Protein AF-A0A8J2JCA8-F1 (afdb_monomer_lite)

InterPro domains:
  IPR040655 TIAM1, CC-Ex domain [PF18385] (1-93)
  IPR043537 Tiam1/Tiam2/Protein still life [PTHR46001] (1-135)

Sequence (147 aa):
DGKLRHMAELQRSVVADPETRQQLAQQIGSWEENIERLHCEQFRLRCYMASLQGGELPNPKSLLSHISRTTKNTLNRLGVFTVSSFHAFVCARSPSLLSNLLAGRGATKRRAPLLSRSNSASSRRSLHASQERENDRTAKISLPDNQ

Secondary structure (DSSP, 8-state):
-HHHHHHHHHHHHH---HHHHHHHHHHHHHHHHHHHHHHHHHHHHHHHHHHHHTPPPPPHHHHHTT--HHHHHHHHHTT--SHHHHHHHHHHH-HHHHHHHHS---S-----------------------------------PPPP-

Structure (mmCIF, N/CA/C/O backbone):
data_AF-A0A8J2JCA8-F1
#
_entry.id   AF-A0A8J2JCA8-F1
#
loop_
_atom_site.group_PDB
_atom_site.id
_atom_site.type_symbol
_atom_site.label_atom_id
_atom_site.label_alt_id
_atom_site.label_comp_id
_atom_site.label_asym_id
_atom_site.label_entity_id
_atom_site.label_seq_id
_atom_site.pdbx_PDB_ins_code
_atom_site.Cartn_x
_atom_site.Cartn_y
_atom_site.Cartn_z
_atom_site.occupancy
_atom_site.B_iso_or_equiv
_atom_site.auth_seq_id
_atom_site.auth_comp_id
_atom_site.auth_asym_id
_atom_site.auth_atom_id
_atom_site.pdbx_PDB_model_num
ATOM 1 N N . ASP A 1 1 ? 14.020 -2.661 1.545 1.00 85.50 1 ASP A N 1
ATOM 2 C CA . ASP A 1 1 ? 13.054 -2.309 0.479 1.00 85.50 1 ASP A CA 1
ATOM 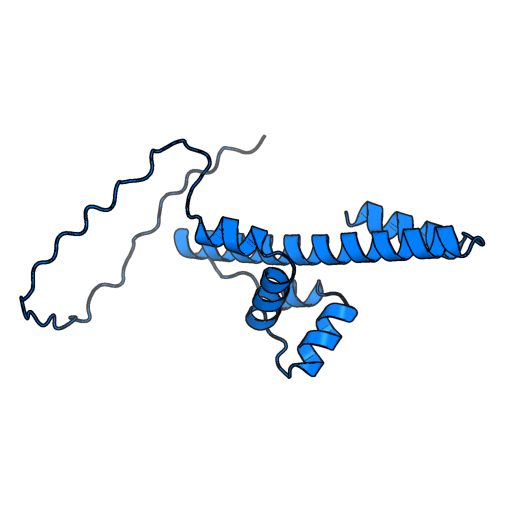3 C C . ASP A 1 1 ? 13.118 -0.854 0.058 1.00 85.50 1 ASP A C 1
ATOM 5 O O . ASP A 1 1 ? 13.470 -0.623 -1.085 1.00 85.50 1 ASP A O 1
ATOM 9 N N . GLY A 1 2 ? 12.903 0.133 0.940 1.00 91.12 2 GLY A N 1
ATOM 10 C CA . GLY A 1 2 ? 12.995 1.556 0.549 1.00 91.12 2 GLY A CA 1
ATOM 11 C C . GLY A 1 2 ? 14.322 1.941 -0.128 1.00 91.12 2 GLY A C 1
ATOM 12 O O . GLY A 1 2 ? 14.319 2.555 -1.190 1.00 91.12 2 GLY A O 1
ATOM 13 N N . LYS A 1 3 ? 15.457 1.489 0.427 1.00 95.38 3 LYS A N 1
ATOM 14 C CA . LYS A 1 3 ? 16.787 1.684 -0.182 1.00 95.38 3 LYS A CA 1
ATOM 15 C C . LYS A 1 3 ? 16.946 0.959 -1.527 1.00 95.38 3 LYS A C 1
ATOM 17 O O . LYS A 1 3 ? 17.521 1.523 -2.447 1.00 95.38 3 LYS A O 1
ATOM 22 N N . LEU A 1 4 ? 16.424 -0.266 -1.642 1.00 94.25 4 LEU A N 1
ATOM 23 C CA . LEU A 1 4 ? 16.509 -1.078 -2.866 1.00 94.25 4 LEU A CA 1
ATOM 24 C C . LEU A 1 4 ? 15.677 -0.466 -3.995 1.00 94.25 4 LEU A C 1
ATOM 26 O O . LEU A 1 4 ? 16.174 -0.311 -5.104 1.00 94.25 4 LEU A O 1
ATOM 30 N N . ARG A 1 5 ? 14.453 -0.025 -3.679 1.00 95.19 5 ARG A N 1
ATOM 31 C CA . ARG A 1 5 ? 13.599 0.735 -4.591 1.00 95.19 5 ARG A CA 1
ATOM 32 C C . ARG A 1 5 ? 14.311 1.986 -5.094 1.00 95.19 5 ARG A C 1
ATOM 34 O O . ARG A 1 5 ? 14.391 2.180 -6.300 1.00 95.19 5 ARG A O 1
ATOM 41 N N . HIS A 1 6 ? 14.855 2.799 -4.188 1.00 96.00 6 HIS A N 1
ATOM 42 C CA . HIS A 1 6 ? 15.554 4.026 -4.568 1.00 96.00 6 HIS A CA 1
ATOM 43 C C . HIS A 1 6 ? 16.774 3.746 -5.459 1.00 96.00 6 HIS A C 1
ATOM 45 O O . HIS A 1 6 ? 16.980 4.408 -6.472 1.00 96.00 6 HIS A O 1
ATOM 51 N N . MET A 1 7 ? 17.552 2.715 -5.128 1.00 96.88 7 MET A N 1
ATOM 52 C CA . MET A 1 7 ? 18.688 2.286 -5.942 1.00 96.88 7 MET A CA 1
ATOM 53 C C . MET A 1 7 ? 18.254 1.856 -7.352 1.00 96.88 7 MET A C 1
ATOM 55 O O . MET A 1 7 ? 18.874 2.263 -8.330 1.00 96.88 7 MET A O 1
ATOM 59 N N . ALA A 1 8 ? 17.167 1.094 -7.480 1.00 94.50 8 ALA A N 1
ATOM 60 C CA . ALA A 1 8 ? 16.643 0.693 -8.783 1.00 94.50 8 ALA A CA 1
ATOM 61 C C . ALA A 1 8 ? 16.052 1.864 -9.581 1.00 94.50 8 ALA A C 1
ATOM 63 O O . ALA A 1 8 ? 16.166 1.883 -10.804 1.00 94.50 8 ALA A O 1
ATOM 64 N N . GLU A 1 9 ? 15.463 2.865 -8.920 1.00 95.00 9 GLU A N 1
ATOM 65 C CA . GLU A 1 9 ? 15.026 4.109 -9.569 1.00 95.00 9 GLU A CA 1
ATOM 66 C C . GLU A 1 9 ? 16.211 4.863 -10.188 1.00 95.00 9 GLU A C 1
ATOM 68 O O . GLU A 1 9 ? 16.111 5.307 -11.334 1.00 95.00 9 GLU A O 1
ATOM 73 N N . LEU A 1 10 ? 17.334 4.950 -9.464 1.00 96.94 10 LEU A N 1
ATOM 74 C CA . LEU A 1 10 ? 18.577 5.546 -9.964 1.00 96.94 10 LEU A CA 1
ATOM 75 C C . LEU A 1 10 ? 19.174 4.738 -11.121 1.00 96.94 10 LEU A C 1
ATOM 77 O O . LEU A 1 10 ? 19.602 5.314 -12.113 1.00 96.94 10 LEU A O 1
ATOM 81 N N . GLN A 1 11 ? 19.175 3.406 -11.040 1.00 95.62 11 GLN A N 1
ATOM 82 C CA . GLN A 1 11 ? 19.667 2.573 -12.141 1.00 95.62 11 GLN A CA 1
ATOM 83 C C . GLN A 1 11 ? 18.779 2.695 -13.383 1.00 95.62 11 GLN A C 1
ATOM 85 O O . GLN A 1 11 ? 19.275 2.855 -14.496 1.00 95.62 11 GLN A O 1
ATOM 90 N N . ARG A 1 12 ? 17.453 2.699 -13.214 1.00 94.50 12 ARG A N 1
ATOM 91 C CA . ARG A 1 12 ? 16.506 2.781 -14.333 1.00 94.50 12 ARG A CA 1
ATOM 92 C C . ARG A 1 12 ? 16.648 4.077 -15.140 1.00 94.50 12 ARG A C 1
ATOM 94 O O . ARG A 1 12 ? 16.303 4.074 -16.319 1.00 94.50 12 ARG A O 1
ATOM 101 N N . SER A 1 13 ? 17.118 5.173 -14.537 1.00 94.88 13 SER A N 1
ATOM 102 C CA . SER A 1 13 ? 17.298 6.450 -15.245 1.00 94.88 13 SER A CA 1
ATOM 103 C C . SER A 1 13 ? 18.523 6.475 -16.163 1.00 94.88 13 SER A C 1
ATOM 105 O O . SER A 1 13 ? 18.533 7.260 -17.109 1.00 94.88 13 SER A O 1
ATOM 107 N N . VAL A 1 14 ? 19.516 5.608 -15.925 1.00 97.00 14 VAL A N 1
ATOM 108 C CA . VAL A 1 14 ? 20.779 5.568 -16.686 1.00 97.00 14 VAL A CA 1
ATOM 109 C C . VAL A 1 14 ? 20.905 4.360 -17.616 1.00 97.00 14 VAL A C 1
ATOM 111 O O . VAL A 1 14 ? 21.719 4.379 -18.535 1.00 97.00 14 VAL A O 1
ATOM 114 N N . VAL A 1 15 ? 20.108 3.307 -17.414 1.00 96.06 15 VAL A N 1
ATOM 115 C CA . VAL A 1 15 ? 20.115 2.123 -18.287 1.00 96.06 15 VAL A CA 1
ATOM 116 C C . VAL A 1 15 ? 19.475 2.456 -19.640 1.00 96.06 15 VAL A C 1
ATOM 118 O O . VAL A 1 15 ? 18.363 2.984 -19.700 1.00 96.06 15 VAL A O 1
ATOM 121 N N . ALA A 1 16 ? 20.173 2.124 -20.731 1.00 94.88 16 ALA A N 1
ATOM 122 C CA . ALA A 1 16 ? 19.692 2.309 -22.103 1.00 94.88 16 ALA A CA 1
ATOM 123 C C . ALA A 1 16 ? 18.875 1.112 -22.618 1.00 94.88 16 ALA A C 1
ATOM 125 O O . ALA A 1 16 ? 17.918 1.305 -23.366 1.00 94.88 16 ALA A O 1
ATOM 126 N N . ASP A 1 17 ? 19.233 -0.103 -22.194 1.00 97.31 17 ASP A N 1
ATOM 127 C CA . ASP A 1 17 ? 18.579 -1.338 -22.623 1.00 97.31 17 ASP A CA 1
ATOM 128 C C . ASP A 1 17 ? 17.095 -1.377 -22.191 1.00 97.31 17 ASP A C 1
ATOM 130 O O . ASP A 1 17 ? 16.799 -1.282 -20.991 1.00 97.31 17 ASP A O 1
ATOM 134 N N . PRO A 1 18 ? 16.141 -1.488 -23.137 1.00 95.50 18 PRO A N 1
ATOM 135 C CA . PRO A 1 18 ? 14.715 -1.439 -22.825 1.00 95.50 18 PRO A CA 1
ATOM 136 C C . PRO A 1 18 ? 14.244 -2.622 -21.972 1.00 95.50 18 PRO A C 1
ATOM 138 O O . PRO A 1 18 ? 13.379 -2.431 -21.113 1.00 95.50 18 PRO A O 1
ATOM 141 N N . GLU A 1 19 ? 14.817 -3.813 -22.158 1.00 97.00 19 GLU A N 1
ATOM 142 C CA . GLU A 1 19 ? 14.423 -5.012 -21.414 1.00 97.00 19 GLU A CA 1
ATOM 143 C C . GLU A 1 19 ? 14.811 -4.889 -19.935 1.00 97.00 19 GLU A C 1
ATOM 145 O O . GLU A 1 19 ? 13.966 -5.007 -19.043 1.00 97.00 19 GLU A O 1
ATOM 150 N N . THR A 1 20 ? 16.062 -4.519 -19.663 1.00 95.50 20 THR A N 1
ATOM 151 C CA . THR A 1 20 ? 16.560 -4.273 -18.304 1.00 95.50 20 THR A CA 1
ATOM 152 C C . THR A 1 20 ? 15.791 -3.136 -17.624 1.00 95.50 20 THR A C 1
ATOM 154 O O . THR A 1 20 ? 15.425 -3.238 -16.450 1.00 95.50 20 THR A O 1
ATOM 157 N N . ARG A 1 21 ? 15.466 -2.052 -18.348 1.00 96.44 21 ARG A N 1
ATOM 158 C CA . ARG A 1 21 ? 14.619 -0.968 -17.808 1.00 96.44 21 ARG A CA 1
ATOM 159 C C . ARG A 1 21 ? 13.243 -1.470 -17.380 1.00 96.44 21 ARG A C 1
ATOM 161 O O . ARG A 1 21 ? 12.724 -1.010 -16.358 1.00 96.44 21 ARG A O 1
ATOM 168 N N . GLN A 1 22 ? 12.642 -2.370 -18.155 1.00 96.38 22 GLN A N 1
ATOM 169 C CA . GLN A 1 22 ? 11.344 -2.954 -17.837 1.00 96.38 22 GLN A CA 1
ATOM 170 C C . GLN A 1 22 ? 11.427 -3.864 -16.608 1.00 96.38 22 GLN A C 1
ATOM 172 O O . GLN A 1 22 ? 10.585 -3.748 -15.716 1.00 96.38 22 GLN A O 1
ATOM 177 N N . GLN A 1 23 ? 12.459 -4.703 -16.511 1.00 96.31 23 GLN A N 1
ATOM 178 C CA . GLN A 1 23 ? 12.700 -5.544 -15.334 1.00 96.31 23 GLN A CA 1
ATOM 179 C C . GLN A 1 23 ? 12.868 -4.696 -14.061 1.00 96.31 23 GLN A C 1
ATOM 181 O O . GLN A 1 23 ? 12.203 -4.945 -13.054 1.00 96.31 23 GLN A O 1
ATOM 186 N N . LEU A 1 24 ? 13.662 -3.619 -14.123 1.00 95.94 24 LEU A N 1
ATOM 187 C CA . LEU A 1 24 ? 13.808 -2.667 -13.014 1.00 95.94 24 LEU A CA 1
ATOM 188 C C . LEU A 1 24 ? 12.472 -2.011 -12.644 1.00 95.94 24 LEU A C 1
ATOM 190 O O . LEU A 1 24 ? 12.168 -1.849 -11.464 1.00 95.94 24 LEU A O 1
ATOM 194 N N . ALA A 1 25 ? 11.641 -1.650 -13.629 1.00 95.38 25 ALA A N 1
ATOM 195 C CA . ALA A 1 25 ? 10.319 -1.086 -13.367 1.00 95.38 25 ALA A CA 1
ATOM 196 C C . ALA A 1 25 ? 9.395 -2.070 -12.628 1.00 95.38 25 ALA A C 1
ATOM 198 O O . ALA A 1 25 ? 8.685 -1.657 -11.711 1.00 95.38 25 ALA A O 1
ATOM 199 N N . GLN A 1 26 ? 9.437 -3.356 -12.981 1.00 95.56 26 GLN A N 1
ATOM 200 C CA . GLN A 1 26 ? 8.686 -4.399 -12.280 1.00 95.56 26 GLN A CA 1
ATOM 201 C C . GLN A 1 26 ? 9.183 -4.584 -10.841 1.00 95.56 26 GLN A C 1
ATOM 203 O O . GLN A 1 26 ? 8.373 -4.646 -9.915 1.00 95.56 26 GLN A O 1
ATOM 208 N N . GLN A 1 27 ? 10.504 -4.600 -10.627 1.00 96.38 27 GLN A N 1
ATOM 209 C CA . GLN A 1 27 ? 11.078 -4.696 -9.282 1.00 96.38 27 GLN A CA 1
ATOM 210 C C . GLN A 1 27 ? 10.691 -3.503 -8.402 1.00 96.38 27 GLN A C 1
ATOM 212 O O . GLN A 1 27 ? 10.246 -3.709 -7.270 1.00 96.38 27 GLN A O 1
ATOM 217 N N . ILE A 1 28 ? 10.780 -2.277 -8.936 1.00 96.00 28 ILE A N 1
ATOM 218 C CA . ILE A 1 28 ? 10.325 -1.047 -8.266 1.00 96.00 28 ILE A CA 1
ATOM 219 C C . ILE A 1 28 ? 8.868 -1.188 -7.828 1.00 96.00 28 ILE A C 1
ATOM 221 O O . ILE A 1 28 ? 8.577 -0.951 -6.657 1.00 96.00 28 ILE A O 1
ATOM 225 N N . GLY A 1 29 ? 7.982 -1.630 -8.727 1.00 94.94 29 GLY A N 1
ATOM 226 C CA . GLY A 1 29 ? 6.576 -1.872 -8.402 1.00 94.94 29 GLY A CA 1
ATOM 227 C C . GLY A 1 29 ? 6.411 -2.872 -7.255 1.00 94.94 29 GLY A C 1
ATOM 228 O O . GLY A 1 29 ? 5.716 -2.585 -6.285 1.00 94.94 29 GLY A O 1
ATOM 229 N N . SER A 1 30 ? 7.126 -4.001 -7.294 1.00 93.94 30 SER A N 1
ATOM 230 C CA . SER A 1 30 ? 7.049 -5.005 -6.222 1.00 93.94 30 SER A CA 1
ATOM 231 C C . SER A 1 30 ? 7.484 -4.458 -4.854 1.00 93.94 30 SER A C 1
ATOM 233 O O . SER A 1 30 ? 6.844 -4.737 -3.838 1.00 93.94 30 SER A O 1
ATOM 235 N N . TRP A 1 31 ? 8.535 -3.628 -4.810 1.00 95.50 31 TRP A N 1
ATOM 236 C CA . TRP A 1 31 ? 8.985 -3.005 -3.567 1.00 95.50 31 TRP A CA 1
ATOM 237 C C . TRP A 1 31 ? 8.026 -1.917 -3.092 1.00 95.50 31 TRP A C 1
ATOM 239 O O . TRP A 1 31 ? 7.808 -1.808 -1.888 1.00 95.50 31 TRP A O 1
ATOM 249 N N . GLU A 1 32 ? 7.437 -1.125 -3.994 1.00 95.50 32 GLU A N 1
ATOM 250 C CA . GLU A 1 32 ? 6.378 -0.169 -3.644 1.00 95.50 32 GLU A CA 1
ATOM 251 C C . GLU A 1 32 ? 5.205 -0.880 -2.966 1.00 95.50 32 GLU A C 1
ATOM 253 O O . GLU A 1 32 ? 4.772 -0.477 -1.885 1.00 95.50 32 GLU A O 1
ATOM 258 N N . GLU A 1 33 ? 4.745 -1.984 -3.552 1.00 94.00 33 GLU A N 1
ATOM 259 C CA . GLU A 1 33 ? 3.670 -2.789 -2.990 1.00 94.00 33 GLU A CA 1
ATOM 260 C C . GLU A 1 33 ? 4.029 -3.391 -1.627 1.00 94.00 33 GLU A C 1
ATOM 262 O O . GLU A 1 33 ? 3.203 -3.382 -0.708 1.00 94.00 33 GLU A O 1
ATOM 267 N N . ASN A 1 34 ? 5.262 -3.882 -1.467 1.00 94.50 34 ASN A N 1
ATOM 268 C CA . ASN A 1 34 ? 5.701 -4.446 -0.196 1.00 94.50 34 ASN A CA 1
ATOM 269 C C . ASN A 1 34 ? 5.836 -3.376 0.898 1.00 94.50 34 ASN A C 1
ATOM 271 O O . ASN A 1 34 ? 5.454 -3.603 2.045 1.00 94.50 34 ASN A O 1
ATOM 275 N N . ILE A 1 35 ? 6.326 -2.184 0.555 1.00 95.12 35 ILE A N 1
ATOM 276 C CA . ILE A 1 35 ? 6.416 -1.054 1.487 1.00 95.12 35 ILE A CA 1
ATOM 277 C C . ILE A 1 35 ? 5.018 -0.632 1.958 1.00 95.12 35 ILE A C 1
ATOM 279 O O . ILE A 1 35 ? 4.807 -0.467 3.160 1.00 95.12 35 ILE A O 1
ATOM 283 N N . GLU A 1 36 ? 4.044 -0.517 1.050 1.00 95.69 36 GLU A N 1
ATOM 284 C CA . GLU A 1 36 ? 2.647 -0.232 1.407 1.00 95.69 36 GLU A CA 1
ATOM 285 C C . GLU A 1 36 ? 2.082 -1.267 2.386 1.00 95.69 36 GLU A C 1
ATOM 287 O O . GLU A 1 36 ? 1.465 -0.908 3.394 1.00 95.69 36 GLU A O 1
ATOM 292 N N . ARG A 1 37 ? 2.330 -2.554 2.118 1.00 93.62 37 ARG A N 1
ATOM 293 C CA . ARG A 1 37 ? 1.942 -3.651 3.007 1.00 93.62 37 ARG A CA 1
ATOM 294 C C . ARG A 1 37 ? 2.565 -3.499 4.393 1.00 93.62 37 ARG A C 1
ATOM 296 O O . ARG A 1 37 ? 1.852 -3.620 5.387 1.00 93.62 37 ARG A O 1
ATOM 303 N N . LEU A 1 38 ? 3.869 -3.231 4.472 1.00 94.31 38 LEU A N 1
ATOM 304 C CA . LEU A 1 38 ? 4.581 -3.071 5.742 1.00 94.31 38 LEU A CA 1
ATOM 305 C C . LEU A 1 38 ? 4.062 -1.872 6.546 1.00 94.31 38 LEU A C 1
ATOM 307 O O . LEU A 1 38 ? 3.889 -1.987 7.758 1.00 94.31 38 LEU A O 1
ATOM 311 N N . HIS A 1 39 ? 3.754 -0.748 5.895 1.00 96.25 39 HIS A N 1
ATOM 312 C CA . HIS A 1 39 ? 3.137 0.398 6.569 1.00 96.25 39 HIS A CA 1
ATOM 313 C C . HIS A 1 39 ? 1.731 0.081 7.086 1.00 96.25 39 HIS A C 1
ATOM 315 O O . HIS A 1 39 ? 1.401 0.439 8.219 1.00 96.25 39 HIS A O 1
ATOM 321 N N . CYS A 1 40 ? 0.915 -0.613 6.288 1.00 95.75 40 CYS A N 1
ATOM 322 C CA . CYS A 1 40 ? -0.417 -1.052 6.699 1.00 95.75 40 CYS A CA 1
ATOM 323 C C . CYS A 1 40 ? -0.345 -1.965 7.933 1.00 95.75 40 CYS A C 1
ATOM 325 O O . CYS A 1 40 ? -1.060 -1.757 8.915 1.00 95.75 40 CYS A O 1
ATOM 327 N N . GLU A 1 41 ? 0.583 -2.921 7.918 1.00 94.31 41 GLU A N 1
ATOM 328 C CA . GLU A 1 41 ? 0.792 -3.864 9.011 1.00 94.31 41 GLU A CA 1
ATOM 329 C C . GLU A 1 41 ? 1.324 -3.181 10.276 1.00 94.31 41 GLU A C 1
ATOM 331 O O . GLU A 1 41 ? 0.827 -3.419 11.376 1.00 94.31 41 GLU A O 1
ATOM 336 N N . GLN A 1 42 ? 2.283 -2.266 10.134 1.00 95.31 42 GLN A N 1
ATOM 337 C CA . GLN A 1 42 ? 2.786 -1.476 11.254 1.00 95.31 42 GLN A CA 1
ATOM 338 C C . GLN A 1 42 ? 1.666 -0.654 11.906 1.00 95.31 42 GLN A C 1
ATOM 340 O O . GLN A 1 42 ? 1.563 -0.619 13.133 1.00 95.31 42 GLN A O 1
ATOM 345 N N . PHE A 1 43 ? 0.818 -0.007 11.102 1.00 97.56 43 PHE A N 1
ATOM 346 C CA . PHE A 1 43 ? -0.336 0.735 11.605 1.00 97.56 43 PHE A CA 1
ATOM 347 C C . PHE A 1 43 ? -1.296 -0.185 12.371 1.00 97.56 43 PHE A C 1
ATOM 349 O O . PHE A 1 43 ? -1.692 0.141 13.489 1.00 97.56 43 PHE A O 1
ATOM 356 N N . ARG A 1 44 ? -1.598 -1.370 11.822 1.00 95.44 44 ARG A N 1
ATOM 357 C CA . ARG A 1 44 ? -2.448 -2.385 12.465 1.00 95.44 44 ARG A CA 1
ATOM 358 C C . ARG A 1 44 ? -1.905 -2.812 13.830 1.00 95.44 44 ARG A C 1
ATOM 360 O O . ARG A 1 44 ? -2.647 -2.809 14.810 1.00 95.44 44 ARG A O 1
ATOM 367 N N . LEU A 1 45 ? -0.613 -3.132 13.912 1.00 95.62 45 LEU A N 1
ATOM 368 C CA . LEU A 1 45 ? 0.030 -3.539 15.165 1.00 95.62 45 LEU A CA 1
ATOM 369 C C . LEU A 1 45 ? 0.021 -2.414 16.209 1.00 95.62 45 LEU A C 1
ATOM 371 O O . LEU A 1 45 ? -0.225 -2.675 17.385 1.00 95.62 45 LEU A O 1
ATOM 375 N N . ARG A 1 46 ? 0.212 -1.155 15.794 1.00 96.06 46 ARG A N 1
ATOM 376 C CA . ARG A 1 46 ? 0.084 0.003 16.695 1.00 96.06 46 ARG A CA 1
ATOM 377 C C . ARG A 1 46 ? -1.336 0.163 17.234 1.00 96.06 46 ARG A C 1
ATOM 379 O O . ARG A 1 46 ? -1.485 0.394 18.428 1.00 96.06 46 ARG A O 1
ATOM 386 N N . CYS A 1 47 ? -2.363 -0.029 16.404 1.00 96.62 47 CYS A N 1
ATOM 387 C CA . CYS A 1 47 ? -3.753 -0.036 16.874 1.00 96.62 47 CYS A CA 1
ATOM 388 C C . CYS A 1 47 ? -3.999 -1.125 17.929 1.00 96.62 47 CYS A C 1
ATOM 390 O O . CYS A 1 47 ? -4.698 -0.883 18.913 1.00 96.62 47 CYS A O 1
ATOM 392 N N . TYR A 1 48 ? -3.414 -2.314 17.754 1.00 96.31 48 TYR A N 1
ATOM 393 C CA . TYR A 1 48 ? -3.543 -3.399 18.730 1.00 96.31 48 TYR A CA 1
ATOM 394 C C . TYR A 1 48 ? -2.865 -3.068 20.056 1.00 96.31 48 TYR A C 1
ATOM 396 O O . TYR A 1 48 ? -3.482 -3.237 21.103 1.00 96.31 48 TYR A O 1
ATOM 404 N N . MET A 1 49 ? -1.630 -2.559 20.022 1.00 94.88 49 MET A N 1
ATOM 405 C CA . MET A 1 49 ? -0.928 -2.149 21.243 1.00 94.88 49 MET A CA 1
ATOM 406 C C . MET A 1 49 ? -1.693 -1.049 21.988 1.00 94.88 49 MET A C 1
ATOM 408 O O . MET A 1 49 ? -1.931 -1.188 23.185 1.00 94.88 49 MET A O 1
ATOM 412 N N . ALA A 1 50 ? -2.157 -0.019 21.271 1.00 95.19 50 ALA A N 1
ATOM 413 C CA . ALA A 1 50 ? -2.965 1.061 21.835 1.00 95.19 50 ALA A CA 1
ATOM 414 C C . ALA A 1 50 ? -4.233 0.527 22.523 1.00 95.19 50 ALA A C 1
ATOM 416 O O . ALA A 1 50 ? -4.529 0.909 23.650 1.00 95.19 50 ALA A O 1
ATOM 417 N N . SER A 1 51 ? -4.920 -0.437 21.902 1.00 94.19 51 SER A N 1
ATOM 418 C CA . SER A 1 51 ? -6.125 -1.059 22.474 1.00 94.19 51 SER A CA 1
ATOM 419 C C . SER A 1 51 ? -5.846 -1.853 23.757 1.00 94.19 51 SER A C 1
ATOM 421 O O . SER A 1 51 ? -6.699 -1.916 24.635 1.00 94.19 51 SER A O 1
ATOM 423 N N . LEU A 1 52 ? -4.667 -2.473 23.878 1.00 95.00 52 LEU A N 1
ATOM 424 C CA . LEU A 1 52 ? -4.297 -3.276 25.050 1.00 95.00 52 LEU A CA 1
ATOM 425 C C . LEU A 1 52 ? -3.799 -2.426 26.225 1.00 95.00 52 LEU A C 1
ATOM 427 O O . LEU A 1 52 ? -4.003 -2.791 27.383 1.00 95.00 52 LEU A O 1
ATOM 431 N N . GLN A 1 53 ? -3.126 -1.318 25.918 1.00 95.38 53 GLN A N 1
ATOM 432 C CA . GLN A 1 53 ? -2.478 -0.442 26.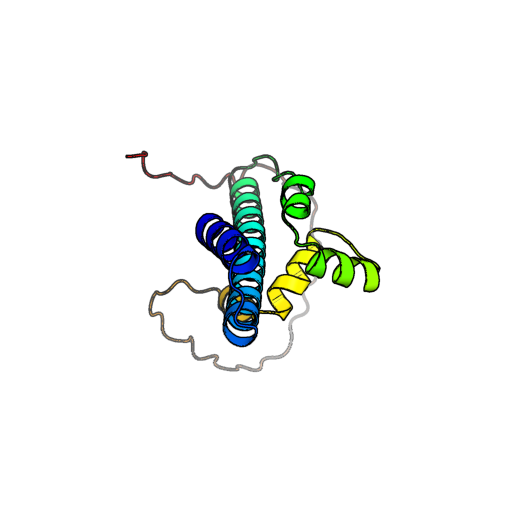895 1.00 95.38 53 GLN A CA 1
ATOM 433 C C . GLN A 1 53 ? -3.302 0.814 27.217 1.00 95.38 53 GLN A C 1
ATOM 435 O O . GLN A 1 53 ? -2.901 1.585 28.081 1.00 95.38 53 GLN A O 1
ATOM 440 N N . GLY A 1 54 ? -4.430 1.035 26.532 1.00 92.56 54 GLY A N 1
ATOM 441 C CA . GLY A 1 54 ? -5.206 2.275 26.641 1.00 92.56 54 GLY A CA 1
ATOM 442 C C . GLY A 1 54 ? -4.489 3.494 26.045 1.00 92.56 54 GLY A C 1
ATOM 443 O O . GLY A 1 54 ? -4.715 4.615 26.486 1.00 92.56 54 GLY A O 1
ATOM 444 N N . GLY A 1 55 ? -3.586 3.277 25.085 1.00 93.44 55 GLY A N 1
ATOM 445 C CA . GLY A 1 55 ? -2.834 4.342 24.421 1.00 93.44 55 GLY A CA 1
ATOM 446 C C . GLY A 1 55 ? -3.619 5.024 23.298 1.00 93.44 55 GLY A C 1
ATOM 447 O O . GLY A 1 55 ? -4.642 4.524 22.832 1.00 93.44 55 GLY A O 1
ATOM 448 N N . GLU A 1 56 ? -3.106 6.155 22.813 1.00 96.69 56 GLU A N 1
ATOM 449 C CA . GLU A 1 56 ? -3.683 6.838 21.653 1.00 96.69 56 GLU A CA 1
ATOM 450 C C . GLU A 1 56 ? -3.506 6.023 20.364 1.00 96.69 56 GLU A C 1
ATOM 452 O O . GLU A 1 56 ? -2.467 5.400 20.116 1.00 96.69 56 GLU A O 1
ATOM 457 N N . LEU A 1 57 ? -4.526 6.049 19.504 1.00 95.56 57 LEU A N 1
ATOM 458 C CA . LEU A 1 57 ? -4.452 5.411 18.195 1.00 95.56 57 LEU A CA 1
ATOM 459 C C . LEU A 1 57 ? -3.460 6.145 17.275 1.00 95.56 57 LEU A C 1
ATOM 461 O O . LEU A 1 57 ? -3.375 7.375 17.299 1.00 95.56 57 LEU A O 1
ATOM 465 N N . PRO A 1 58 ? -2.740 5.418 16.400 1.00 97.00 58 PRO A N 1
ATOM 466 C CA . PRO A 1 58 ? -1.837 6.041 15.440 1.00 97.00 58 PRO A CA 1
ATOM 467 C C . PRO A 1 58 ? -2.592 6.967 14.474 1.00 97.00 58 PRO A C 1
ATOM 469 O O . PRO A 1 58 ? -3.681 6.646 13.998 1.00 97.00 58 PRO A O 1
ATOM 472 N N . ASN A 1 59 ? -1.976 8.098 14.117 1.00 96.19 59 ASN A N 1
ATOM 473 C CA . ASN A 1 59 ? -2.566 9.066 13.192 1.00 96.19 59 ASN A CA 1
ATOM 474 C C . ASN A 1 59 ? -2.840 8.427 11.809 1.00 96.19 59 ASN A C 1
ATOM 476 O O . ASN A 1 59 ? -1.888 8.069 11.106 1.00 96.19 59 ASN A O 1
ATOM 480 N N . PRO A 1 60 ? -4.105 8.350 11.352 1.00 96.06 60 PRO A N 1
ATOM 481 C CA . PRO A 1 60 ? -4.449 7.723 10.076 1.00 96.06 60 PRO A CA 1
ATOM 482 C C . PRO A 1 60 ? -3.833 8.441 8.868 1.00 96.06 60 PRO A C 1
ATOM 484 O O . PRO A 1 60 ? -3.498 7.795 7.876 1.00 96.06 60 PRO A O 1
ATOM 487 N N . LYS A 1 61 ? -3.607 9.762 8.942 1.00 96.38 61 LYS A N 1
ATOM 488 C CA . LYS A 1 61 ? -2.967 10.527 7.855 1.00 96.38 61 LYS A CA 1
ATOM 489 C C . LYS A 1 61 ? -1.522 10.089 7.618 1.00 96.38 61 LYS A C 1
ATOM 491 O O . LYS A 1 61 ? -1.070 10.109 6.478 1.00 96.38 61 LYS A O 1
ATOM 496 N N . SER A 1 62 ? -0.826 9.660 8.674 1.00 95.50 62 SER A N 1
ATOM 497 C CA . SER A 1 62 ? 0.543 9.148 8.571 1.00 95.50 62 SER A CA 1
ATOM 498 C C . SER A 1 62 ? 0.597 7.854 7.760 1.00 95.50 62 SER A C 1
ATOM 500 O O . SER A 1 62 ? 1.532 7.657 6.995 1.00 95.50 62 SER A O 1
ATOM 502 N N . LEU A 1 63 ? -0.418 6.989 7.844 1.00 96.88 63 LEU A N 1
ATOM 503 C CA . LEU A 1 63 ? -0.485 5.815 6.974 1.00 96.88 63 LEU A CA 1
ATOM 504 C C . LEU A 1 63 ? -0.764 6.221 5.521 1.00 96.88 63 LEU A C 1
ATOM 506 O O . LEU A 1 63 ? -0.072 5.781 4.604 1.00 96.88 63 LEU A O 1
ATOM 510 N N . LEU A 1 64 ? -1.753 7.095 5.315 1.00 96.69 64 LEU A N 1
ATOM 511 C CA . LEU A 1 64 ? -2.197 7.491 3.976 1.00 96.69 64 LEU A CA 1
ATOM 512 C C . LEU A 1 64 ? -1.128 8.252 3.171 1.00 96.69 64 LEU A C 1
ATOM 514 O O . LEU A 1 64 ? -1.180 8.234 1.942 1.00 96.69 64 LEU A O 1
ATOM 518 N N . SER A 1 65 ? -0.148 8.887 3.825 1.00 95.88 65 SER A N 1
ATOM 519 C CA . SER A 1 65 ? 0.961 9.569 3.141 1.00 95.88 65 SER A CA 1
ATOM 520 C C . SER A 1 65 ? 1.959 8.620 2.473 1.00 95.88 65 SER A C 1
ATOM 522 O O . SER A 1 65 ? 2.702 9.053 1.599 1.00 95.88 65 SER A O 1
ATOM 524 N N . HIS A 1 66 ? 1.988 7.345 2.870 1.00 94.75 66 HIS A N 1
ATOM 525 C CA . HIS A 1 66 ? 2.914 6.344 2.327 1.00 94.75 66 HIS A CA 1
ATOM 526 C C . HIS A 1 66 ? 2.315 5.529 1.172 1.00 94.75 66 HIS A C 1
ATOM 528 O O . HIS A 1 66 ? 2.972 4.639 0.637 1.00 94.75 66 HIS A O 1
ATOM 534 N N . ILE A 1 67 ? 1.073 5.824 0.778 1.00 96.12 67 ILE A N 1
ATOM 535 C CA . ILE A 1 67 ? 0.394 5.143 -0.324 1.00 96.12 67 ILE A CA 1
ATOM 536 C C . ILE A 1 67 ? 0.971 5.627 -1.660 1.00 96.12 67 ILE A C 1
ATOM 538 O O . ILE A 1 67 ? 1.083 6.830 -1.909 1.00 96.12 67 ILE A O 1
ATOM 542 N N . SER A 1 68 ? 1.311 4.688 -2.543 1.00 95.69 68 SER A N 1
ATOM 543 C CA . SER A 1 68 ? 1.810 4.973 -3.887 1.00 95.69 68 SER A CA 1
ATOM 544 C C . SER A 1 68 ? 0.776 5.729 -4.726 1.00 95.69 68 SER A C 1
ATOM 546 O O . SER A 1 68 ? -0.440 5.650 -4.518 1.00 95.69 68 SER A O 1
ATOM 548 N N . ARG A 1 69 ? 1.255 6.452 -5.744 1.00 95.62 69 ARG A N 1
ATOM 549 C CA . ARG A 1 69 ? 0.375 7.157 -6.692 1.00 95.62 69 ARG A CA 1
ATOM 550 C C . ARG A 1 69 ? -0.585 6.199 -7.395 1.00 95.62 69 ARG A C 1
ATOM 552 O O . ARG A 1 69 ? -1.758 6.530 -7.555 1.00 95.62 69 ARG A O 1
ATOM 559 N N . 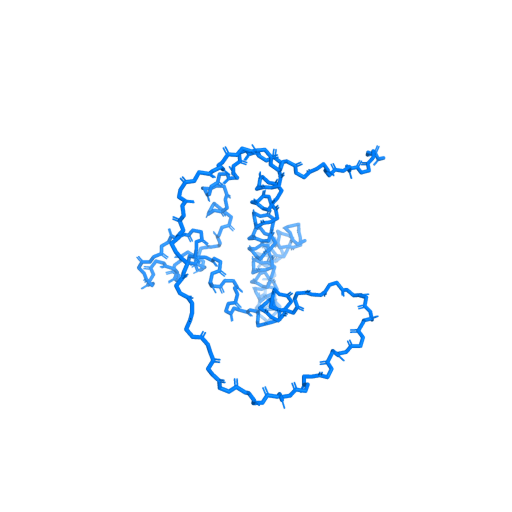THR A 1 70 ? -0.101 5.018 -7.768 1.00 95.12 70 THR A N 1
ATOM 560 C CA . THR A 1 70 ? -0.895 3.974 -8.422 1.00 95.12 70 THR A CA 1
ATOM 561 C C . THR A 1 70 ? -2.040 3.519 -7.521 1.00 95.12 70 THR A C 1
ATOM 563 O O . THR A 1 70 ? -3.200 3.608 -7.922 1.00 95.12 70 THR A O 1
ATOM 566 N N . THR A 1 71 ? -1.747 3.142 -6.274 1.00 96.56 71 THR A N 1
ATOM 567 C CA . THR A 1 71 ? -2.770 2.717 -5.308 1.00 96.56 71 THR A CA 1
ATOM 568 C C . THR A 1 71 ? -3.762 3.836 -4.996 1.00 96.56 71 THR A C 1
ATOM 570 O O . THR A 1 71 ? -4.972 3.609 -5.007 1.00 96.56 71 THR A O 1
ATOM 573 N N . LYS A 1 72 ? -3.283 5.071 -4.790 1.00 97.19 72 LYS A N 1
ATOM 574 C CA . LYS A 1 72 ? -4.149 6.237 -4.559 1.00 97.19 72 LYS A CA 1
ATOM 575 C C . LYS A 1 72 ? -5.123 6.463 -5.718 1.00 97.19 72 LYS A C 1
ATOM 577 O O . LYS A 1 72 ? -6.306 6.690 -5.481 1.00 97.19 72 LYS A O 1
ATOM 582 N N . ASN A 1 73 ? -4.653 6.370 -6.962 1.00 97.38 73 ASN A N 1
ATOM 583 C CA . ASN A 1 73 ? -5.506 6.519 -8.142 1.00 97.38 73 ASN A CA 1
ATOM 584 C C . ASN A 1 73 ? -6.583 5.432 -8.213 1.00 97.38 73 ASN A C 1
ATOM 586 O O . ASN A 1 73 ? -7.732 5.738 -8.524 1.00 97.38 73 ASN A O 1
ATOM 590 N N . THR A 1 74 ? -6.241 4.186 -7.887 1.00 96.50 74 THR A N 1
ATOM 591 C CA . THR A 1 74 ? -7.209 3.084 -7.831 1.00 96.50 74 THR A CA 1
ATOM 592 C C . THR A 1 74 ? -8.277 3.332 -6.768 1.00 96.50 74 THR A C 1
ATOM 594 O O . THR A 1 74 ? -9.466 3.253 -7.064 1.00 96.50 74 THR A O 1
ATOM 597 N N . LEU A 1 75 ? -7.879 3.711 -5.551 1.00 97.19 75 LEU A N 1
ATOM 598 C CA . LEU A 1 75 ? -8.816 4.006 -4.460 1.00 97.19 75 LEU A CA 1
ATOM 599 C C . LEU A 1 75 ? -9.720 5.210 -4.769 1.00 97.19 75 LEU A C 1
ATOM 601 O O . LEU A 1 75 ? -10.911 5.184 -4.465 1.00 97.19 75 LEU A O 1
ATOM 605 N N . ASN A 1 76 ? -9.186 6.236 -5.435 1.00 96.44 76 ASN A N 1
ATOM 606 C CA . ASN A 1 76 ? -9.977 7.380 -5.892 1.00 96.44 76 ASN A CA 1
ATOM 607 C C . ASN A 1 76 ? -11.006 6.984 -6.959 1.00 96.44 76 ASN A C 1
ATOM 609 O O . ASN A 1 76 ? -12.126 7.481 -6.927 1.00 96.44 76 ASN A O 1
ATOM 613 N N . ARG A 1 77 ? -10.664 6.067 -7.877 1.00 97.00 77 ARG A N 1
ATOM 614 C CA . ARG A 1 77 ? -11.622 5.519 -8.858 1.00 97.00 77 ARG A CA 1
ATOM 615 C C . ARG A 1 77 ? -12.726 4.695 -8.196 1.00 97.00 77 ARG A C 1
ATOM 617 O O . ARG A 1 77 ? -13.843 4.690 -8.694 1.00 97.00 77 ARG A O 1
ATOM 624 N N . LEU A 1 78 ? -12.423 4.040 -7.074 1.00 95.50 78 LEU A N 1
ATOM 625 C CA . LEU A 1 78 ? -13.418 3.365 -6.232 1.00 95.50 78 LEU A CA 1
ATOM 626 C C . LEU A 1 78 ? -14.273 4.349 -5.411 1.00 95.50 78 LEU A C 1
ATOM 628 O O . LEU A 1 78 ? -15.236 3.930 -4.778 1.00 95.50 78 LEU A O 1
ATOM 632 N N . GLY A 1 79 ? -13.931 5.642 -5.397 1.00 96.56 79 GLY A N 1
ATOM 633 C CA . GLY A 1 79 ? -14.676 6.689 -4.696 1.00 96.56 79 GLY A CA 1
ATOM 634 C C . GLY A 1 79 ? -14.439 6.755 -3.185 1.00 96.56 79 GLY A C 1
ATOM 635 O O . GLY A 1 79 ? -15.077 7.558 -2.510 1.00 96.56 79 GLY A O 1
ATOM 636 N N . VAL A 1 80 ? -13.527 5.945 -2.631 1.00 96.62 80 VAL A N 1
ATOM 637 C CA . VAL A 1 80 ? -13.274 5.886 -1.181 1.00 96.62 80 VAL A CA 1
ATOM 638 C C . VAL A 1 80 ? -11.776 5.809 -0.897 1.00 96.62 80 VAL A C 1
ATOM 640 O O . VAL A 1 80 ? -11.139 4.775 -1.104 1.00 96.62 80 VAL A O 1
ATOM 643 N N . PHE A 1 81 ? -11.214 6.885 -0.341 1.00 96.81 81 PHE A N 1
ATOM 644 C CA . PHE A 1 81 ? -9.812 6.958 0.082 1.00 96.81 81 PHE A CA 1
ATOM 645 C C . PHE A 1 81 ? -9.708 7.093 1.607 1.00 96.81 81 PHE A C 1
ATOM 647 O O . PHE A 1 81 ? -9.654 8.192 2.156 1.00 96.81 81 PHE A O 1
ATOM 654 N N . THR A 1 82 ? -9.708 5.955 2.301 1.00 97.50 82 THR A N 1
ATOM 655 C CA . THR A 1 82 ? -9.605 5.866 3.763 1.00 97.50 82 THR A CA 1
ATOM 656 C C . THR A 1 82 ? -8.623 4.766 4.157 1.00 97.50 82 THR A C 1
ATOM 658 O O . THR A 1 82 ? -8.229 3.938 3.336 1.00 97.50 82 THR A O 1
ATOM 661 N N . VAL A 1 83 ? -8.234 4.722 5.436 1.00 97.62 83 VAL A N 1
ATOM 662 C CA . VAL A 1 83 ? -7.408 3.622 5.967 1.00 97.62 83 VAL A CA 1
ATOM 663 C C . VAL A 1 83 ? -8.078 2.268 5.722 1.00 97.62 83 VAL A C 1
ATOM 665 O O . VAL A 1 83 ? -7.405 1.309 5.355 1.00 97.62 83 VAL A O 1
ATOM 668 N N . SER A 1 84 ? -9.404 2.201 5.854 1.00 96.69 84 SER A N 1
ATOM 669 C CA . SER A 1 84 ? -10.175 0.976 5.644 1.00 96.69 84 SER A CA 1
ATOM 670 C C . SER A 1 84 ? -10.174 0.519 4.185 1.00 96.69 84 SER A C 1
ATOM 672 O O . SER A 1 84 ? -9.957 -0.666 3.932 1.00 96.69 84 SER A O 1
ATOM 674 N N . SER A 1 85 ? -10.366 1.429 3.219 1.00 97.12 85 SER A N 1
ATOM 675 C CA . SER A 1 85 ? -10.320 1.056 1.797 1.00 97.12 85 SER A CA 1
ATOM 676 C C . SER A 1 85 ? -8.908 0.66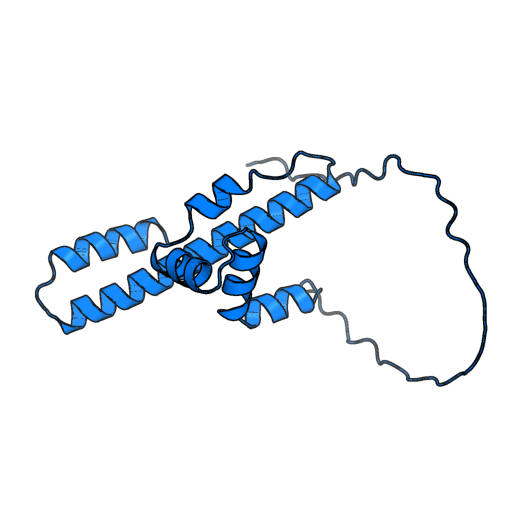5 1.359 1.00 97.12 85 SER A C 1
ATOM 678 O O . SER A 1 85 ? -8.740 -0.299 0.613 1.00 97.12 85 SER A O 1
ATOM 680 N N . PHE A 1 86 ? -7.882 1.331 1.896 1.00 97.25 86 PHE A N 1
ATOM 681 C CA . PHE A 1 86 ? -6.490 0.938 1.695 1.00 97.25 86 PHE A CA 1
ATOM 682 C C . PHE A 1 86 ? -6.176 -0.446 2.282 1.00 97.25 86 PHE A C 1
ATOM 684 O O . PHE A 1 86 ? -5.603 -1.283 1.587 1.00 97.25 86 PHE A O 1
ATOM 691 N N . HIS A 1 87 ? -6.592 -0.728 3.520 1.00 95.56 87 HIS A N 1
ATOM 692 C CA . HIS A 1 87 ? -6.413 -2.041 4.148 1.00 95.56 87 HIS A CA 1
ATOM 693 C C . HIS A 1 87 ? -7.084 -3.151 3.327 1.00 95.56 87 HIS A C 1
ATOM 695 O O . HIS A 1 87 ? -6.452 -4.161 3.024 1.00 95.56 87 HIS A O 1
ATOM 701 N N . ALA A 1 88 ? -8.329 -2.938 2.885 1.00 94.81 88 ALA A N 1
ATOM 702 C CA . ALA A 1 88 ? -9.028 -3.879 2.013 1.00 94.81 88 ALA A CA 1
ATOM 703 C C . ALA A 1 88 ? -8.265 -4.130 0.699 1.00 94.81 88 ALA A C 1
ATOM 705 O O . ALA A 1 88 ? -8.109 -5.278 0.285 1.00 94.81 88 ALA A O 1
ATOM 706 N N . PHE A 1 89 ? -7.729 -3.075 0.078 1.00 95.12 89 PHE A N 1
ATOM 707 C CA . PHE A 1 89 ? -6.931 -3.183 -1.143 1.00 95.12 89 PHE A CA 1
ATOM 708 C C . PHE A 1 89 ? -5.627 -3.975 -0.941 1.00 95.12 89 PHE A C 1
ATOM 710 O O . PHE A 1 89 ? -5.276 -4.811 -1.773 1.00 95.12 89 PHE A O 1
ATOM 717 N N . VAL A 1 90 ? -4.915 -3.760 0.170 1.00 94.19 90 VAL A N 1
ATOM 718 C CA . VAL A 1 90 ? -3.712 -4.539 0.526 1.00 94.19 90 VAL A CA 1
ATOM 719 C C . VAL A 1 90 ? -4.063 -6.015 0.753 1.00 94.19 90 VAL A C 1
ATOM 721 O O . VAL A 1 90 ? -3.366 -6.896 0.248 1.00 94.19 90 VAL A O 1
ATOM 724 N N . CYS A 1 91 ? -5.163 -6.305 1.454 1.00 91.38 91 CYS A N 1
ATOM 725 C CA . CYS A 1 91 ? -5.633 -7.675 1.672 1.00 91.38 91 CYS A CA 1
ATOM 726 C C . CYS A 1 91 ? -6.029 -8.380 0.365 1.00 91.38 91 CYS A C 1
ATOM 728 O O . CYS A 1 91 ? -5.747 -9.567 0.211 1.00 91.38 91 CYS A O 1
ATOM 730 N N . ALA A 1 92 ? -6.631 -7.661 -0.586 1.00 91.19 92 ALA A N 1
ATOM 731 C CA . ALA A 1 92 ? -7.022 -8.216 -1.881 1.00 91.19 92 ALA A CA 1
ATOM 732 C C . ALA A 1 92 ? -5.817 -8.633 -2.747 1.00 91.19 92 ALA A C 1
ATOM 734 O O . ALA A 1 92 ? -5.909 -9.602 -3.495 1.00 91.19 92 ALA A O 1
ATOM 735 N N . ARG A 1 93 ? -4.671 -7.946 -2.622 1.00 89.06 93 ARG A N 1
ATOM 736 C CA . ARG A 1 93 ? -3.437 -8.274 -3.363 1.00 89.06 93 ARG A CA 1
ATOM 737 C C . ARG A 1 93 ? -2.687 -9.488 -2.824 1.00 89.06 93 ARG A C 1
ATOM 739 O O . ARG A 1 93 ? -1.902 -10.097 -3.542 1.00 89.06 93 ARG A O 1
ATOM 746 N N . SER A 1 94 ? -2.897 -9.849 -1.561 1.00 73.00 94 SER A N 1
ATOM 747 C CA . SER A 1 94 ? -2.197 -10.969 -0.936 1.00 73.00 94 SER A CA 1
ATOM 748 C C . SER A 1 94 ? -3.170 -11.814 -0.116 1.00 73.00 94 SER A C 1
ATOM 750 O O . SER A 1 94 ? -3.312 -11.599 1.089 1.00 73.00 94 SER A O 1
ATOM 752 N N . PRO A 1 95 ? -3.801 -12.831 -0.731 1.00 60.72 95 PRO A N 1
ATOM 753 C CA . PRO A 1 95 ? -4.705 -13.747 -0.034 1.00 60.72 95 PRO A CA 1
ATOM 754 C C . PRO A 1 95 ? -4.043 -14.443 1.162 1.00 60.72 95 PRO A C 1
ATOM 756 O O . PRO A 1 95 ? -4.705 -14.784 2.139 1.00 60.72 95 PRO A O 1
ATOM 759 N N . SER A 1 96 ? -2.717 -14.609 1.135 1.00 63.25 96 SER A N 1
ATOM 760 C CA . SER A 1 96 ? -1.952 -15.153 2.257 1.00 63.25 96 SER A CA 1
ATOM 761 C C . SER A 1 96 ? -1.919 -14.227 3.480 1.00 63.25 96 SER A C 1
ATOM 763 O O . SER A 1 96 ? -1.793 -14.733 4.592 1.00 63.25 96 SER A O 1
ATOM 765 N N . LEU A 1 97 ? -2.098 -12.904 3.346 1.00 61.62 97 LEU A N 1
ATOM 766 C CA . LEU A 1 97 ? -2.371 -12.041 4.509 1.00 61.62 97 LEU A CA 1
ATOM 767 C C . LEU A 1 97 ? -3.693 -12.407 5.157 1.00 61.62 97 LEU A C 1
ATOM 769 O O . LEU A 1 97 ? -3.731 -12.598 6.364 1.00 61.62 97 LEU A O 1
ATOM 773 N N . LEU A 1 98 ? -4.752 -12.545 4.359 1.00 58.03 98 LEU A N 1
ATOM 774 C CA . LEU A 1 98 ? -6.062 -12.969 4.848 1.00 58.03 98 LEU A CA 1
ATOM 775 C C . LEU A 1 98 ? -5.980 -14.342 5.509 1.00 58.03 98 LEU A C 1
ATOM 777 O O . LEU A 1 98 ? -6.500 -14.509 6.603 1.00 58.03 98 LEU A O 1
ATOM 781 N N . SER A 1 99 ? -5.254 -15.291 4.914 1.00 55.12 99 SER A N 1
ATOM 782 C CA . SER A 1 99 ? -5.019 -16.597 5.529 1.00 55.12 99 SER A CA 1
ATOM 783 C C . SER A 1 99 ? -4.291 -16.480 6.867 1.00 55.12 99 SER A C 1
ATOM 785 O O . SER A 1 99 ? -4.683 -17.162 7.797 1.00 55.12 99 SER A O 1
ATOM 787 N N . ASN A 1 100 ? -3.269 -15.632 7.010 1.00 56.38 100 ASN A N 1
ATOM 788 C CA . ASN A 1 100 ? -2.558 -15.459 8.285 1.00 56.38 100 ASN A CA 1
ATOM 789 C C . ASN A 1 100 ? -3.387 -14.690 9.333 1.00 56.38 100 ASN A C 1
ATOM 791 O O . ASN A 1 100 ? -3.314 -14.999 10.520 1.00 56.38 100 ASN A O 1
ATOM 795 N N . LEU A 1 101 ? -4.201 -13.723 8.900 1.00 60.03 101 LEU A N 1
ATOM 796 C CA . LEU A 1 101 ? -5.109 -12.947 9.750 1.00 60.03 101 LEU A CA 1
ATOM 797 C C . LEU A 1 101 ? -6.295 -13.795 10.242 1.00 60.03 101 LEU A C 1
ATOM 799 O O . LEU A 1 101 ? -6.671 -13.701 11.407 1.00 60.03 101 LEU A O 1
ATOM 803 N N . LEU A 1 102 ? -6.855 -14.646 9.376 1.00 57.09 102 LEU A N 1
ATOM 804 C CA . LEU A 1 102 ? -7.959 -15.561 9.689 1.00 57.09 102 LEU A CA 1
ATOM 805 C C . LEU A 1 102 ? -7.486 -16.862 10.351 1.00 57.09 102 LEU A C 1
ATOM 807 O O . LEU A 1 102 ? -8.265 -17.500 11.055 1.00 57.09 102 LEU A O 1
ATOM 811 N N . ALA A 1 103 ? -6.227 -17.270 10.157 1.00 56.59 103 ALA A N 1
ATOM 812 C CA . ALA A 1 103 ? -5.708 -18.506 10.744 1.00 56.59 103 ALA A CA 1
ATOM 813 C C . ALA A 1 103 ? -5.529 -18.434 12.262 1.00 56.59 103 ALA A C 1
ATOM 815 O O . ALA A 1 103 ? -5.390 -19.492 12.871 1.00 56.59 103 ALA A O 1
ATOM 816 N N . GLY A 1 104 ? -5.532 -17.246 12.884 1.00 48.81 104 GLY A N 1
ATOM 817 C CA . GLY A 1 104 ? -5.634 -17.091 14.342 1.00 48.81 104 GLY A CA 1
ATOM 818 C C . GLY A 1 104 ? -4.670 -17.951 15.173 1.00 48.81 104 GLY A C 1
ATOM 819 O O . GLY A 1 104 ? -4.976 -18.286 16.315 1.00 48.81 104 GLY A O 1
ATOM 820 N N . ARG A 1 105 ? -3.529 -18.371 14.621 1.00 50.41 105 ARG A N 1
ATOM 821 C CA . ARG A 1 105 ? -2.645 -19.342 15.264 1.00 50.41 105 ARG A CA 1
ATOM 822 C C . ARG A 1 105 ? -1.202 -18.972 15.015 1.00 50.41 105 ARG A C 1
ATOM 824 O O . ARG A 1 105 ? -0.694 -19.071 13.903 1.00 50.41 105 ARG A O 1
ATOM 831 N N . GLY A 1 106 ? -0.537 -18.625 16.113 1.00 44.03 106 GLY A N 1
ATOM 832 C CA . GLY A 1 106 ? 0.900 -18.772 16.206 1.00 44.03 106 GLY A CA 1
ATOM 833 C C . GLY A 1 106 ? 1.316 -20.176 15.774 1.00 44.03 106 GLY A C 1
ATOM 834 O O . GLY A 1 106 ? 0.560 -21.144 15.894 1.00 44.03 106 GLY A O 1
ATOM 835 N N . ALA A 1 107 ? 2.545 -20.262 15.289 1.00 45.97 107 ALA A N 1
ATOM 836 C CA . ALA A 1 107 ? 3.261 -21.476 14.937 1.00 45.97 107 ALA A CA 1
ATOM 837 C C . ALA A 1 107 ? 3.526 -22.392 16.153 1.00 45.97 107 ALA A C 1
ATOM 839 O O . ALA A 1 107 ? 4.643 -22.841 16.381 1.00 45.97 107 ALA A O 1
ATOM 840 N N . THR A 1 108 ? 2.502 -22.704 16.949 1.00 43.28 108 THR A N 1
ATOM 841 C CA . THR A 1 108 ? 2.532 -23.817 17.888 1.00 43.28 108 THR A CA 1
ATOM 842 C C . THR A 1 108 ? 1.572 -24.881 17.382 1.00 43.28 108 THR A C 1
ATOM 844 O O . THR A 1 108 ? 0.355 -24.708 17.337 1.00 43.28 108 THR A O 1
ATOM 847 N N . LYS A 1 109 ? 2.162 -26.005 16.964 1.00 44.34 109 LYS A N 1
ATOM 848 C CA . LYS A 1 109 ? 1.520 -27.314 16.826 1.00 44.34 109 LYS A CA 1
ATOM 849 C C . LYS A 1 109 ? 0.507 -27.517 17.960 1.00 44.34 109 LYS A C 1
ATOM 851 O O . LYS A 1 109 ? 0.850 -27.982 19.041 1.00 44.34 109 LYS A O 1
ATOM 856 N N . ARG A 1 110 ? -0.763 -27.223 17.719 1.00 46.94 110 ARG A N 1
ATOM 857 C CA . ARG A 1 110 ? -1.858 -27.792 18.498 1.00 46.94 110 ARG A CA 1
ATOM 858 C C . ARG A 1 110 ? -2.841 -28.357 17.501 1.00 46.94 110 ARG A C 1
ATOM 860 O O . ARG A 1 110 ? -3.480 -27.615 16.762 1.00 46.94 110 ARG A O 1
ATOM 867 N N . ARG A 1 111 ? -2.851 -29.689 17.474 1.00 48.41 111 ARG A N 1
ATOM 868 C CA . ARG A 1 111 ? -3.830 -30.597 16.873 1.00 48.41 111 ARG A CA 1
ATOM 869 C C . ARG A 1 111 ? -5.178 -29.898 16.645 1.00 48.41 111 ARG A C 1
ATOM 871 O O . ARG A 1 111 ? -5.698 -29.243 17.551 1.00 48.41 111 ARG A O 1
ATOM 878 N N . ALA A 1 112 ? -5.723 -30.024 15.438 1.00 50.12 112 ALA A N 1
ATOM 879 C CA . ALA A 1 112 ? -7.082 -29.587 15.144 1.00 50.12 112 ALA A CA 1
ATOM 880 C C . ALA A 1 112 ? -8.049 -30.212 16.171 1.00 50.12 112 ALA A C 1
ATOM 882 O O . ALA A 1 112 ? -7.964 -31.425 16.390 1.00 50.12 112 ALA A O 1
ATOM 883 N N . PRO A 1 113 ? -8.935 -29.440 16.827 1.00 51.06 113 PRO A N 1
ATOM 884 C CA . PRO A 1 113 ? -10.019 -30.042 17.580 1.00 51.06 113 PRO A CA 1
ATOM 885 C C . PRO A 1 113 ? -10.955 -30.686 16.559 1.00 51.06 113 PRO A C 1
ATOM 887 O O . PRO A 1 113 ? -11.438 -30.017 15.645 1.00 51.06 113 PRO A O 1
ATOM 890 N N . LEU A 1 114 ? -11.170 -31.991 16.694 1.00 47.47 114 LEU A N 1
ATOM 891 C CA . LEU A 1 114 ? -12.230 -32.693 15.986 1.00 47.47 114 LEU A CA 1
ATOM 892 C C . LEU A 1 114 ? -13.553 -32.032 16.386 1.00 47.47 114 LEU A C 1
ATOM 894 O O . LEU A 1 114 ? -13.956 -32.091 17.547 1.00 47.47 114 LEU A O 1
ATOM 898 N N . LEU A 1 115 ? -14.205 -31.363 15.438 1.00 47.81 115 LEU A N 1
ATOM 899 C CA . LEU A 1 115 ? -15.566 -30.878 15.618 1.00 47.81 115 LEU A CA 1
ATOM 900 C C . LEU A 1 115 ? -16.501 -32.090 15.571 1.00 47.81 115 LEU A C 1
ATOM 902 O O . LEU A 1 115 ? -16.962 -32.486 14.501 1.00 47.81 115 LEU A O 1
ATOM 906 N N . SER A 1 116 ? -16.788 -32.683 16.730 1.00 42.59 116 SER A N 1
ATOM 907 C CA . SER A 1 116 ? -17.981 -33.516 16.876 1.00 42.59 116 SER A CA 1
ATOM 908 C C . SER A 1 116 ? -19.203 -32.617 16.718 1.00 42.59 116 SER A C 1
ATOM 910 O O . SER A 1 116 ? -19.538 -31.829 17.602 1.00 42.59 116 SER A O 1
ATOM 912 N N . ARG A 1 117 ? -19.860 -32.724 15.560 1.00 43.75 117 ARG A N 1
ATOM 913 C CA . ARG A 1 117 ? -21.237 -32.265 15.362 1.00 43.75 117 ARG A CA 1
ATOM 914 C C . ARG A 1 117 ? -22.138 -33.066 16.300 1.00 43.75 117 ARG A C 1
ATOM 916 O O . ARG A 1 117 ? -22.413 -34.228 16.024 1.00 43.75 117 ARG A O 1
ATOM 923 N N . SER A 1 118 ? -22.636 -32.427 17.351 1.00 39.75 118 SER A N 1
ATOM 924 C CA . SER A 1 118 ? -23.807 -32.911 18.081 1.00 39.75 118 SER A CA 1
ATOM 925 C C . SER A 1 118 ? -24.966 -31.958 17.827 1.00 39.75 118 SER A C 1
ATOM 927 O O . SER A 1 118 ? -24.979 -30.825 18.302 1.00 39.75 118 SER A O 1
ATOM 929 N N . ASN A 1 119 ? -25.936 -32.438 17.049 1.00 45.38 119 ASN A N 1
ATOM 930 C CA . ASN A 1 119 ? -27.283 -31.889 17.011 1.00 45.38 119 ASN A CA 1
ATOM 931 C C . ASN A 1 119 ? -27.896 -32.000 18.412 1.00 45.38 119 ASN A C 1
ATOM 933 O O . ASN A 1 119 ? -28.017 -33.102 18.944 1.00 45.38 119 ASN A O 1
ATOM 937 N N . SER A 1 120 ? -28.354 -30.888 18.976 1.00 40.97 120 SER A N 1
ATOM 938 C CA . SER A 1 120 ? -29.481 -30.887 19.909 1.00 40.97 120 SER A CA 1
ATOM 939 C C . SER A 1 120 ? -30.171 -29.535 19.858 1.00 40.97 120 SER A C 1
ATOM 941 O O . SER A 1 120 ? -29.573 -28.483 20.077 1.00 40.97 120 SER A O 1
ATOM 943 N N . ALA A 1 121 ? -31.438 -29.604 19.477 1.00 43.31 121 ALA A N 1
ATOM 944 C CA . ALA A 1 121 ? -32.366 -28.501 19.436 1.00 43.31 121 ALA A CA 1
ATOM 945 C C . ALA A 1 121 ? -32.700 -27.991 20.848 1.00 43.31 121 ALA A C 1
ATOM 947 O O . ALA A 1 121 ? -32.732 -28.755 21.807 1.00 43.31 121 ALA A O 1
ATOM 948 N N . SER A 1 122 ? -33.089 -26.714 20.889 1.00 45.53 122 SER A N 1
ATOM 949 C CA . SER A 1 122 ? -33.884 -26.052 21.929 1.00 45.53 122 SER A CA 1
ATOM 950 C C . SER A 1 122 ? -33.191 -25.682 23.246 1.00 45.53 122 SER A C 1
ATOM 952 O O . SER A 1 122 ? -33.019 -26.503 24.138 1.00 45.53 122 SER A O 1
ATOM 954 N N . SER A 1 123 ? -32.947 -24.380 23.432 1.00 37.22 123 SER A N 1
ATOM 955 C CA . SER A 1 123 ? -33.406 -23.694 24.647 1.00 37.22 123 SER A CA 1
ATOM 956 C C . SER A 1 123 ? -33.424 -22.179 24.434 1.00 37.22 123 SER A C 1
ATOM 958 O O . SER A 1 123 ? -32.388 -21.538 24.261 1.00 37.22 123 SER A O 1
ATOM 960 N N . ARG A 1 124 ? -34.629 -21.599 24.422 1.00 50.47 124 ARG A N 1
ATOM 961 C CA . ARG A 1 124 ? -34.844 -20.151 24.499 1.00 50.47 124 ARG A CA 1
ATOM 962 C C . ARG A 1 124 ? -34.314 -19.652 25.841 1.00 50.47 124 ARG A C 1
ATOM 964 O O . ARG A 1 124 ? -34.874 -20.017 26.869 1.00 50.47 124 ARG A O 1
ATOM 971 N N . ARG A 1 125 ? -33.333 -18.751 25.839 1.00 39.72 125 ARG A N 1
ATOM 972 C CA . ARG A 1 125 ? -33.120 -17.808 26.946 1.00 39.72 125 ARG A CA 1
ATOM 973 C C . ARG A 1 125 ? -32.695 -16.458 26.386 1.00 39.72 125 ARG A C 1
ATOM 975 O O . ARG A 1 125 ? -31.645 -16.339 25.763 1.00 39.72 125 ARG A O 1
ATOM 982 N N . SER A 1 126 ? -33.557 -15.465 26.587 1.00 49.88 126 SER A N 1
ATOM 983 C CA . SER A 1 126 ? -33.222 -14.058 26.428 1.00 49.88 126 SER A CA 1
ATOM 984 C C . SER A 1 126 ? -32.141 -13.681 27.438 1.00 49.88 126 SER A C 1
ATOM 986 O O . SER A 1 126 ? -32.144 -14.153 28.576 1.00 49.88 126 SER A O 1
ATOM 988 N N . LEU A 1 127 ? -31.225 -12.811 27.025 1.00 42.22 127 LEU A N 1
ATOM 989 C CA . LEU A 1 127 ? -30.351 -12.092 27.936 1.00 42.22 127 LEU A CA 1
ATOM 990 C C . LEU A 1 127 ? -30.460 -10.612 27.597 1.00 42.22 127 LEU A C 1
ATOM 992 O O . LEU A 1 127 ? -29.928 -10.122 26.606 1.00 42.22 127 LEU A O 1
ATOM 996 N N . HIS A 1 128 ? -31.232 -9.944 28.444 1.00 41.38 128 HIS A N 1
ATOM 997 C CA . HIS A 1 128 ? -31.181 -8.520 28.702 1.00 41.38 128 HIS A CA 1
ATOM 998 C C . HIS A 1 128 ? -29.726 -8.150 29.029 1.00 41.38 128 HIS A C 1
ATOM 1000 O O . HIS A 1 128 ? -29.197 -8.561 30.062 1.00 41.38 128 HIS A O 1
ATOM 1006 N N . ALA A 1 129 ? -29.055 -7.441 28.122 1.00 40.75 129 ALA A N 1
ATOM 1007 C CA . ALA A 1 129 ? -27.715 -6.925 28.360 1.00 40.75 129 ALA A CA 1
ATOM 1008 C C . ALA A 1 129 ? -27.843 -5.635 29.172 1.00 40.75 129 ALA A C 1
ATOM 1010 O O . ALA A 1 129 ? -28.103 -4.563 28.632 1.00 40.75 129 ALA A O 1
ATOM 1011 N N . SER A 1 130 ? -27.707 -5.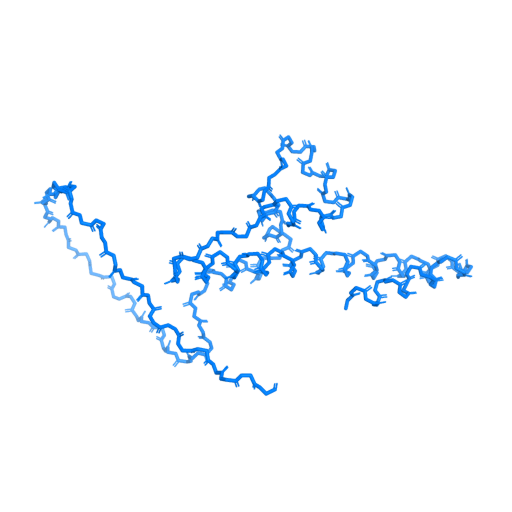773 30.487 1.00 34.41 130 SER A N 1
ATOM 1012 C CA . SER A 1 130 ? -27.548 -4.647 31.395 1.00 34.41 130 SER A CA 1
ATOM 1013 C C . SER A 1 130 ? -26.273 -3.885 31.035 1.00 34.41 130 SER A C 1
ATOM 1015 O O . SER A 1 130 ? -25.164 -4.417 31.097 1.00 34.41 130 SER A O 1
ATOM 1017 N N . GLN A 1 131 ? -26.468 -2.635 30.637 1.00 43.47 131 GLN A N 1
ATOM 1018 C CA . GLN A 1 131 ? -25.477 -1.571 30.650 1.00 43.47 131 GLN A CA 1
ATOM 1019 C C . GLN A 1 131 ? -24.986 -1.415 32.092 1.00 43.47 131 GLN A C 1
ATOM 1021 O O . GLN A 1 131 ? -25.765 -0.983 32.928 1.00 43.47 131 GLN A O 1
ATOM 1026 N N . GLU A 1 132 ? -23.758 -1.849 32.388 1.00 41.22 132 GLU A N 1
ATOM 1027 C CA . GLU A 1 132 ? -22.870 -1.298 33.428 1.00 41.22 132 GLU A CA 1
ATOM 1028 C C . GLU A 1 132 ? -21.629 -2.189 33.602 1.00 41.22 132 GLU A C 1
ATOM 1030 O O . GLU A 1 132 ? -21.715 -3.306 34.120 1.00 41.22 132 GLU A O 1
ATOM 1035 N N . ARG A 1 133 ? -20.480 -1.665 33.146 1.00 36.66 133 ARG A N 1
ATOM 1036 C CA . ARG A 1 133 ? -19.111 -1.753 33.709 1.00 36.66 133 ARG A CA 1
ATOM 1037 C C . ARG A 1 133 ? -18.054 -1.623 32.603 1.00 36.66 133 ARG A C 1
ATOM 1039 O O . ARG A 1 133 ? -17.371 -2.580 32.245 1.00 36.66 133 ARG A O 1
ATOM 1046 N N . GLU A 1 134 ? -17.898 -0.400 32.104 1.00 47.94 134 GLU A N 1
ATOM 1047 C CA . GLU A 1 134 ? -16.580 0.105 31.715 1.00 47.94 134 GLU A CA 1
ATOM 1048 C C . GLU A 1 134 ? -15.803 0.408 33.003 1.00 47.94 134 GLU A C 1
ATOM 1050 O O . GLU A 1 134 ? -16.221 1.280 33.756 1.00 47.94 134 GLU A O 1
ATOM 1055 N N . ASN A 1 135 ? -14.740 -0.349 33.297 1.00 45.19 135 ASN A N 1
ATOM 1056 C CA . ASN A 1 135 ? -13.450 0.201 33.739 1.00 45.19 135 ASN A CA 1
ATOM 1057 C C . ASN A 1 135 ? -12.389 -0.911 33.892 1.00 45.19 135 ASN A C 1
ATOM 1059 O O . ASN A 1 135 ? -12.646 -1.951 34.497 1.00 45.19 135 ASN A O 1
ATOM 1063 N N . ASP A 1 136 ? -11.190 -0.641 33.370 1.00 48.00 136 ASP A N 1
ATOM 1064 C CA . ASP A 1 136 ? -9.890 -1.229 33.735 1.00 48.00 136 ASP A CA 1
ATOM 1065 C C . ASP A 1 136 ? -9.648 -2.742 33.588 1.00 48.00 136 ASP A C 1
ATOM 1067 O O . ASP A 1 136 ? -9.369 -3.466 34.544 1.00 48.00 136 ASP A O 1
ATOM 1071 N N . ARG A 1 137 ? -9.560 -3.218 32.342 1.00 58.72 137 ARG A N 1
ATOM 1072 C CA . ARG A 1 137 ? -8.698 -4.372 32.023 1.00 58.72 137 ARG A CA 1
ATOM 1073 C C . ARG A 1 137 ? -7.520 -3.930 31.162 1.00 58.72 137 ARG A C 1
ATOM 1075 O O . ARG A 1 137 ? -7.413 -4.325 30.007 1.00 58.72 137 ARG A O 1
ATOM 1082 N N . THR A 1 138 ? -6.634 -3.108 31.719 1.00 59.38 138 THR A N 1
ATOM 1083 C CA . THR A 1 138 ? -5.320 -2.859 31.115 1.00 59.38 138 THR A CA 1
ATOM 1084 C C . THR A 1 138 ? -4.506 -4.151 31.174 1.00 59.38 138 THR A C 1
ATOM 1086 O O . THR A 1 138 ? -4.183 -4.675 32.244 1.00 59.38 138 THR A O 1
ATOM 1089 N N . ALA A 1 139 ? -4.218 -4.731 30.009 1.00 65.00 139 ALA A N 1
ATOM 1090 C CA . ALA A 1 139 ? -3.377 -5.916 29.931 1.00 65.00 139 ALA A CA 1
ATOM 1091 C C . ALA A 1 139 ? -1.932 -5.495 30.236 1.00 65.00 139 ALA A C 1
ATOM 1093 O O . ALA A 1 139 ? -1.332 -4.727 29.484 1.00 65.00 139 ALA A O 1
ATOM 1094 N N . LYS A 1 140 ? -1.360 -5.980 31.346 1.00 63.31 140 LYS A N 1
ATOM 1095 C CA . LYS A 1 140 ? 0.054 -5.743 31.676 1.00 63.31 140 LYS A CA 1
ATOM 1096 C C . LYS A 1 140 ? 0.933 -6.521 30.694 1.00 63.31 140 LYS A C 1
ATOM 1098 O O . LYS A 1 140 ? 1.116 -7.726 30.846 1.00 63.31 140 LYS A O 1
ATOM 1103 N N . ILE A 1 141 ? 1.438 -5.838 29.670 1.00 64.25 141 ILE A N 1
ATOM 1104 C CA . ILE A 1 141 ? 2.383 -6.390 28.694 1.00 64.25 141 ILE A CA 1
ATOM 1105 C C . ILE A 1 141 ? 3.787 -5.982 29.135 1.00 64.25 141 ILE A C 1
ATOM 1107 O O . ILE A 1 141 ? 4.138 -4.807 29.059 1.00 64.25 141 ILE A O 1
ATOM 1111 N N . SER A 1 142 ? 4.586 -6.942 29.595 1.00 66.88 142 SER A N 1
ATOM 1112 C CA . SER A 1 142 ? 6.010 -6.727 29.857 1.00 66.88 142 SER A CA 1
ATOM 1113 C C . SER A 1 142 ? 6.758 -6.708 28.523 1.00 66.88 142 SER A C 1
ATOM 1115 O O . SER A 1 142 ? 6.778 -7.716 27.815 1.00 66.88 142 SER A O 1
ATOM 1117 N N . LEU A 1 143 ? 7.342 -5.567 28.156 1.00 65.56 143 LEU A N 1
ATOM 1118 C CA . LEU A 1 143 ? 8.301 -5.498 27.052 1.00 65.56 143 LEU A CA 1
ATOM 1119 C C . LEU A 1 143 ? 9.658 -6.026 27.551 1.00 65.56 143 LEU A C 1
ATOM 1121 O O . LEU A 1 143 ? 10.009 -5.748 28.696 1.00 65.56 143 LEU A O 1
ATOM 1125 N N . PR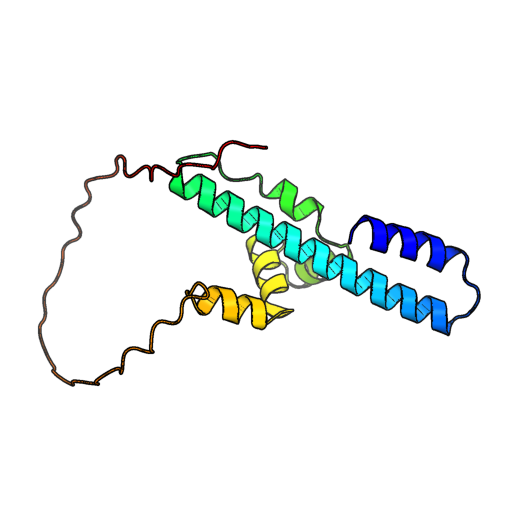O A 1 144 ? 10.415 -6.789 26.745 1.00 58.00 144 PRO A N 1
ATOM 1126 C CA . PRO A 1 144 ? 11.805 -7.081 27.068 1.00 58.00 144 PRO A CA 1
ATOM 1127 C C . PRO A 1 144 ? 12.608 -5.774 27.059 1.00 58.00 144 PRO A C 1
ATOM 1129 O O . PRO A 1 144 ? 12.431 -4.948 26.160 1.00 58.00 144 PRO A O 1
ATOM 1132 N N . ASP A 1 145 ? 13.463 -5.588 28.063 1.00 58.66 145 ASP A N 1
ATOM 1133 C CA . ASP A 1 145 ? 14.376 -4.450 28.129 1.00 58.66 145 ASP A CA 1
ATOM 1134 C C . ASP A 1 145 ? 15.269 -4.435 26.877 1.00 58.66 145 ASP A C 1
ATOM 1136 O O . ASP A 1 145 ? 15.891 -5.437 26.521 1.00 58.66 145 ASP A O 1
ATOM 1140 N N . ASN A 1 146 ? 15.259 -3.300 26.174 1.00 49.66 146 ASN A N 1
ATOM 1141 C CA . ASN A 1 146 ? 16.030 -3.054 24.957 1.00 49.66 146 ASN A CA 1
ATOM 1142 C C . ASN A 1 146 ? 17.527 -3.330 25.182 1.00 49.66 146 ASN A C 1
ATOM 1144 O O . ASN A 1 146 ? 18.114 -2.794 26.124 1.00 49.66 146 ASN A O 1
ATOM 1148 N N . GLN A 1 147 ? 18.133 -4.079 24.258 1.00 34.59 147 GLN A N 1
ATOM 1149 C CA . GLN A 1 147 ? 19.575 -4.106 24.010 1.00 34.59 147 GLN A CA 1
ATOM 1150 C C . GLN A 1 147 ? 19.876 -3.348 22.717 1.00 34.59 147 GLN A C 1
ATOM 1152 O O . GLN A 1 147 ? 19.095 -3.518 21.750 1.00 34.59 147 GLN A O 1
#

Organism: NCBI:txid39272

Foldseek 3Di:
DVVLLVVLVVVLVPDPDPVSNVVSVVVNVVVLLVQLVVLLVVLVVQQVLCVQQVHDRDDFVVSLVSHDPVRQVVCVVVVDRGSVSSNVVSCVVDVVVVVVVVVPDDPDDDDDPPPPDDDDDDDDDDDDDDDDDDDDPRPDDDDPDDD

pLDDT: mean 78.84, std 22.52, range [34.41, 97.62]

Radius of gyration: 22.73 Å; chains: 1; bounding box: 56×44×57 Å